Protein AF-A0A5U4EZZ7-F1 (afdb_monomer)

Mean predicted aligned error: 5.02 Å

Structure (mmCIF, N/CA/C/O backbone):
data_AF-A0A5U4EZZ7-F1
#
_entry.id   AF-A0A5U4EZZ7-F1
#
loop_
_atom_site.group_PDB
_atom_site.id
_atom_site.type_symbol
_atom_site.label_atom_id
_atom_site.label_alt_id
_atom_site.label_comp_id
_atom_site.label_asym_id
_atom_site.label_entity_id
_atom_site.label_seq_id
_atom_site.pdbx_PDB_ins_code
_atom_site.Cartn_x
_atom_site.Cartn_y
_atom_site.Cartn_z
_atom_site.occupancy
_atom_site.B_iso_or_equiv
_atom_site.auth_seq_id
_atom_site.auth_comp_id
_atom_site.auth_asym_id
_atom_site.auth_atom_id
_atom_site.pdbx_PDB_model_num
ATOM 1 N N . THR A 1 1 ? 25.268 -1.427 -30.449 1.00 75.12 1 THR A N 1
ATOM 2 C CA . THR A 1 1 ? 26.114 -0.413 -29.759 1.00 75.12 1 THR A CA 1
ATOM 3 C C . THR A 1 1 ? 25.582 -0.166 -28.350 1.00 75.12 1 THR A C 1
ATOM 5 O O . THR A 1 1 ? 24.481 -0.610 -28.050 1.00 75.12 1 THR A O 1
ATOM 8 N N . VAL A 1 2 ? 26.320 0.521 -27.464 1.00 88.06 2 VAL A N 1
ATOM 9 C CA . VAL 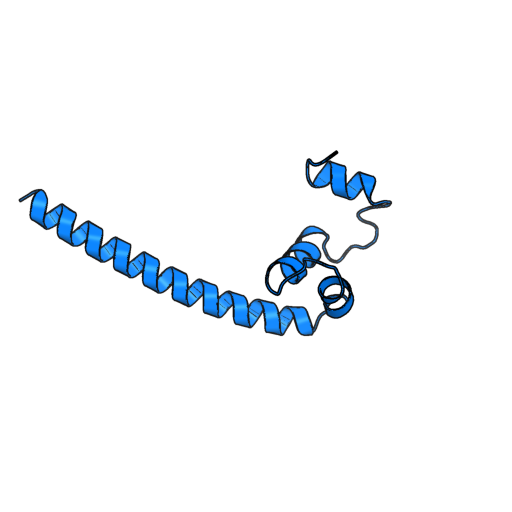A 1 2 ? 25.843 0.843 -26.092 1.00 88.06 2 VAL A CA 1
ATOM 10 C C . VAL A 1 2 ? 24.511 1.616 -26.111 1.00 88.06 2 VAL A C 1
ATOM 12 O O . VAL A 1 2 ? 23.670 1.431 -25.238 1.00 88.06 2 VAL A O 1
ATOM 15 N N . ILE A 1 3 ? 24.285 2.427 -27.149 1.00 91.06 3 ILE A N 1
ATOM 16 C CA . ILE A 1 3 ? 23.060 3.217 -27.332 1.00 91.06 3 ILE A CA 1
ATOM 17 C C . ILE A 1 3 ? 21.829 2.316 -27.513 1.00 91.06 3 ILE A C 1
ATOM 19 O O . ILE A 1 3 ? 20.819 2.522 -26.847 1.00 91.06 3 ILE A O 1
ATOM 23 N N . GLU A 1 4 ? 21.914 1.291 -28.362 1.00 93.31 4 GLU A N 1
ATOM 24 C CA . GLU A 1 4 ? 20.797 0.366 -28.617 1.00 93.31 4 GLU A CA 1
ATOM 25 C C . GLU A 1 4 ? 20.443 -0.462 -27.375 1.00 93.31 4 GLU A C 1
ATOM 27 O O . GLU A 1 4 ? 19.268 -0.635 -27.057 1.00 93.31 4 GLU A O 1
ATOM 32 N N . ALA A 1 5 ? 21.454 -0.924 -26.631 1.00 93.50 5 ALA A N 1
ATOM 33 C CA . ALA A 1 5 ? 21.246 -1.673 -25.394 1.00 93.50 5 ALA A CA 1
ATOM 34 C C . ALA A 1 5 ? 20.547 -0.822 -24.317 1.00 93.50 5 ALA A C 1
ATOM 36 O O . ALA A 1 5 ? 19.592 -1.279 -23.687 1.00 93.50 5 ALA A O 1
ATOM 37 N N . ASN A 1 6 ? 20.967 0.436 -24.150 1.00 96.19 6 ASN A N 1
ATOM 38 C CA . ASN A 1 6 ? 20.336 1.360 -23.206 1.00 96.19 6 ASN A CA 1
ATOM 39 C C . ASN A 1 6 ? 18.912 1.742 -23.633 1.00 96.19 6 ASN A C 1
ATOM 41 O O . ASN A 1 6 ? 18.034 1.858 -22.779 1.00 96.19 6 ASN A O 1
ATOM 45 N N . ALA A 1 7 ? 18.656 1.894 -24.936 1.00 96.50 7 ALA A N 1
ATOM 46 C CA . ALA A 1 7 ? 17.312 2.142 -25.452 1.00 96.50 7 ALA A CA 1
ATOM 47 C C . ALA A 1 7 ? 16.364 0.975 -25.128 1.00 96.50 7 ALA A C 1
ATOM 49 O O . ALA A 1 7 ? 15.275 1.197 -24.597 1.00 96.50 7 ALA A O 1
ATOM 50 N N . LEU A 1 8 ? 16.797 -0.270 -25.357 1.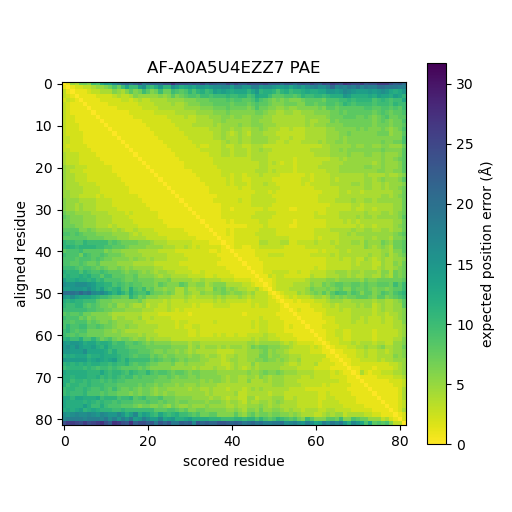00 97.56 8 LEU A N 1
ATOM 51 C CA . LEU A 1 8 ? 16.025 -1.460 -24.985 1.00 97.56 8 LEU A CA 1
ATOM 52 C C . LEU A 1 8 ? 15.752 -1.505 -23.476 1.00 97.56 8 LEU A C 1
ATOM 54 O O . LEU A 1 8 ? 14.606 -1.690 -23.065 1.00 97.56 8 LEU A O 1
ATOM 58 N N . MET A 1 9 ? 16.768 -1.254 -22.646 1.00 97.62 9 MET A N 1
ATOM 59 C CA . MET A 1 9 ? 16.611 -1.216 -21.189 1.00 97.62 9 MET A CA 1
ATOM 60 C C . MET A 1 9 ? 15.594 -0.156 -20.742 1.00 97.62 9 MET A C 1
ATOM 62 O O . MET A 1 9 ? 14.717 -0.455 -19.932 1.00 97.62 9 MET A O 1
ATOM 66 N N . ALA A 1 10 ? 15.654 1.054 -21.301 1.00 98.00 10 ALA A N 1
ATOM 67 C CA . ALA A 1 10 ? 14.705 2.117 -20.984 1.00 98.00 10 ALA A CA 1
ATOM 68 C C . ALA A 1 10 ? 13.260 1.711 -21.324 1.00 98.00 10 ALA A C 1
ATOM 70 O O . ALA A 1 10 ? 12.354 1.918 -20.516 1.00 98.00 10 ALA A O 1
ATOM 71 N N . THR A 1 11 ? 13.035 1.074 -22.480 1.00 98.19 11 THR A N 1
ATOM 72 C CA . THR A 1 11 ? 11.694 0.595 -22.863 1.00 98.19 11 THR A CA 1
ATOM 73 C C . THR A 1 11 ? 11.183 -0.539 -21.971 1.00 98.19 11 THR A C 1
ATOM 75 O O . THR A 1 11 ? 9.997 -0.565 -21.629 1.00 98.19 11 THR A O 1
ATOM 78 N N . ALA A 1 12 ? 12.067 -1.440 -21.532 1.00 98.31 12 ALA A N 1
ATOM 79 C CA . ALA A 1 12 ? 11.719 -2.509 -20.602 1.00 98.31 12 ALA A CA 1
ATOM 80 C C . ALA A 1 12 ? 11.298 -1.944 -19.236 1.00 98.31 12 ALA A C 1
ATOM 82 O O . ALA A 1 12 ? 10.238 -2.303 -18.723 1.00 98.31 12 ALA A O 1
ATOM 83 N N . LEU A 1 13 ? 12.067 -0.998 -18.688 1.00 98.56 13 LEU A N 1
ATOM 84 C CA . LEU A 1 13 ? 11.740 -0.326 -17.426 1.00 98.56 13 LEU A CA 1
ATOM 85 C C . LEU A 1 13 ? 10.436 0.471 -17.526 1.00 98.56 13 LEU A C 1
ATOM 87 O O . LEU A 1 13 ? 9.585 0.368 -16.646 1.00 98.56 13 LEU A O 1
ATOM 91 N N . ALA A 1 14 ? 10.226 1.209 -18.619 1.00 98.56 14 ALA A N 1
ATOM 92 C CA . ALA A 1 14 ? 8.976 1.931 -18.845 1.00 98.56 14 ALA A CA 1
ATOM 93 C C . ALA A 1 14 ? 7.761 0.987 -18.882 1.00 98.56 14 ALA A C 1
ATOM 95 O O . ALA A 1 14 ? 6.695 1.327 -18.371 1.00 98.56 14 ALA A O 1
ATOM 96 N N . SER A 1 15 ? 7.924 -0.210 -19.450 1.00 98.56 15 SER A N 1
ATOM 97 C CA . SER A 1 15 ? 6.873 -1.233 -19.475 1.00 98.56 15 SER A CA 1
ATOM 98 C C . SER A 1 15 ? 6.577 -1.780 -18.075 1.00 98.56 15 SER A C 1
ATOM 100 O O . SER A 1 15 ? 5.413 -1.926 -17.711 1.00 98.56 15 SER A O 1
ATOM 102 N N . GLN A 1 16 ? 7.611 -2.010 -17.261 1.00 98.62 16 GLN A N 1
ATOM 103 C CA . GLN A 1 16 ? 7.451 -2.436 -15.867 1.00 98.62 16 GLN A CA 1
ATOM 104 C C . GLN A 1 16 ? 6.762 -1.365 -15.015 1.00 98.62 16 GLN A C 1
ATOM 106 O O . GLN A 1 16 ? 5.864 -1.694 -14.251 1.00 98.62 16 GLN A O 1
ATOM 111 N N . ILE A 1 17 ? 7.121 -0.087 -15.175 1.00 98.69 17 ILE A N 1
ATOM 112 C CA . ILE A 1 17 ? 6.481 1.023 -14.449 1.00 98.69 17 ILE A CA 1
ATOM 113 C C . ILE A 1 17 ? 4.977 1.068 -14.741 1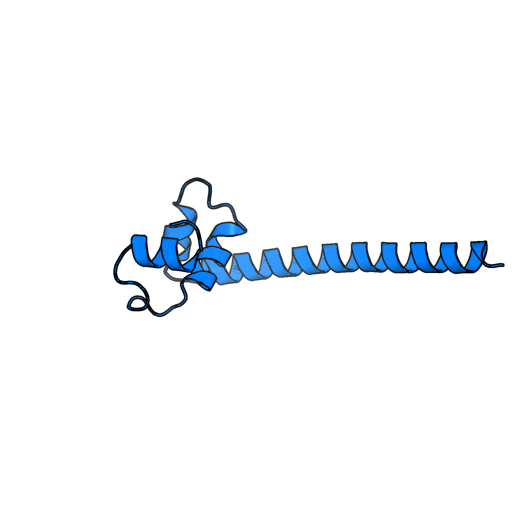.00 98.69 17 ILE A C 1
ATOM 115 O O . ILE A 1 17 ? 4.182 1.214 -13.815 1.00 98.69 17 ILE A O 1
ATOM 119 N N . LYS A 1 18 ? 4.582 0.902 -16.011 1.00 98.50 18 LYS A N 1
ATOM 120 C CA . LYS A 1 18 ? 3.164 0.861 -16.401 1.00 98.50 18 LYS A CA 1
ATOM 121 C C . LYS A 1 18 ? 2.429 -0.294 -15.729 1.00 98.50 18 LYS A C 1
ATOM 123 O O . LYS A 1 18 ? 1.426 -0.058 -15.066 1.00 98.50 18 LYS A O 1
ATOM 128 N N . LEU A 1 19 ? 2.974 -1.508 -15.834 1.00 98.56 19 LEU A N 1
ATOM 129 C CA . LEU A 1 19 ? 2.379 -2.692 -15.215 1.00 98.56 19 LEU A CA 1
ATOM 130 C C . LEU A 1 19 ? 2.241 -2.532 -13.697 1.00 98.56 19 LEU A C 1
ATOM 132 O O . LEU A 1 19 ? 1.189 -2.826 -13.139 1.00 98.56 19 LEU A O 1
ATOM 136 N N . THR A 1 20 ? 3.279 -2.035 -13.025 1.00 98.69 20 THR A N 1
ATOM 137 C CA . THR A 1 20 ? 3.234 -1.774 -11.582 1.00 98.69 20 THR A CA 1
ATOM 138 C C . THR A 1 20 ? 2.138 -0.769 -11.230 1.00 98.69 20 THR A C 1
ATOM 140 O O . THR A 1 20 ? 1.434 -0.973 -10.247 1.00 98.69 20 THR A O 1
ATOM 143 N N . GLY A 1 21 ? 1.940 0.277 -12.038 1.00 98.38 21 GLY A N 1
ATOM 144 C CA . GLY A 1 21 ? 0.842 1.230 -11.854 1.00 98.38 21 GLY A CA 1
ATOM 145 C C . GLY A 1 21 ? -0.545 0.584 -11.956 1.00 98.38 21 GLY A C 1
ATOM 146 O O . GLY A 1 21 ? -1.421 0.874 -11.141 1.00 98.38 21 G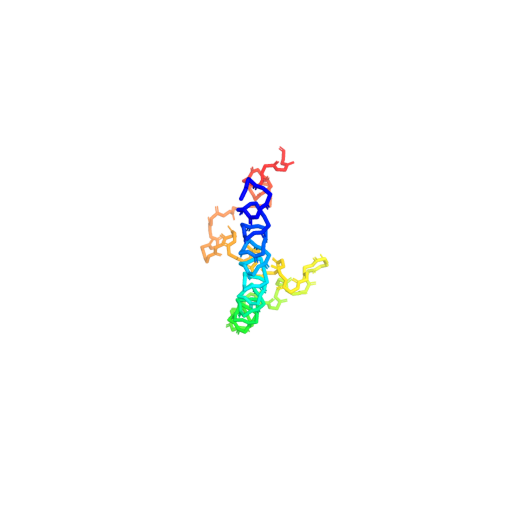LY A O 1
ATOM 147 N N . ASP A 1 22 ? -0.739 -0.327 -12.908 1.00 98.44 22 ASP A N 1
ATOM 148 C CA . ASP A 1 22 ? -2.002 -1.061 -13.061 1.00 98.44 22 ASP A CA 1
ATOM 149 C C . ASP A 1 22 ? -2.247 -2.031 -11.894 1.00 98.44 22 ASP A C 1
ATOM 151 O O . ASP A 1 22 ? -3.367 -2.140 -11.384 1.00 98.44 22 ASP A O 1
ATOM 155 N N . LEU A 1 23 ? -1.187 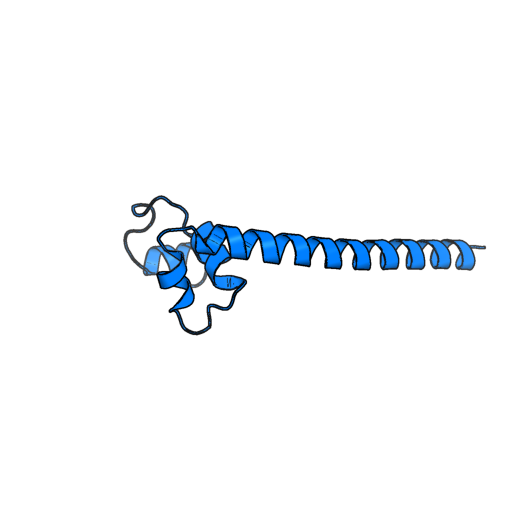-2.683 -11.409 1.00 98.44 23 LEU A N 1
ATOM 156 C CA . LEU A 1 23 ? -1.256 -3.536 -10.225 1.00 98.44 23 LEU A CA 1
ATOM 157 C C . LEU A 1 23 ? -1.595 -2.731 -8.967 1.00 98.44 23 LEU A C 1
ATOM 159 O O . LEU A 1 23 ? -2.459 -3.165 -8.211 1.00 98.44 23 LEU A O 1
ATOM 163 N N . ILE A 1 24 ? -0.983 -1.558 -8.756 1.00 97.44 24 ILE A N 1
ATOM 164 C CA . ILE A 1 24 ? -1.304 -0.674 -7.620 1.00 97.44 24 ILE A CA 1
ATOM 165 C C . ILE A 1 24 ? -2.797 -0.351 -7.605 1.00 97.44 24 ILE A C 1
ATOM 167 O O . ILE A 1 24 ? -3.440 -0.540 -6.580 1.00 97.44 24 ILE A O 1
ATOM 171 N N . ARG A 1 25 ? -3.371 0.030 -8.751 1.00 96.81 25 ARG A N 1
ATOM 172 C CA . ARG A 1 25 ? -4.806 0.328 -8.858 1.00 96.81 25 ARG A CA 1
ATOM 173 C C . ARG A 1 25 ? -5.683 -0.875 -8.510 1.00 96.81 25 ARG A C 1
ATOM 175 O O . ARG A 1 25 ? -6.657 -0.735 -7.782 1.00 96.81 25 ARG A O 1
ATOM 182 N N . THR A 1 26 ? -5.299 -2.059 -8.985 1.00 97.50 26 THR A N 1
ATOM 183 C CA . THR A 1 26 ? -5.995 -3.314 -8.658 1.00 97.50 26 THR A CA 1
ATOM 184 C C . THR A 1 26 ? -5.975 -3.581 -7.147 1.00 97.50 26 THR A C 1
ATOM 186 O O . THR A 1 26 ? -6.972 -4.017 -6.570 1.00 97.50 26 THR A O 1
ATOM 189 N N . TYR A 1 27 ? -4.846 -3.313 -6.485 1.00 96.69 27 TYR A N 1
ATOM 190 C CA . TYR A 1 27 ? -4.745 -3.429 -5.032 1.00 96.69 27 TYR A CA 1
ATOM 191 C C . TYR A 1 27 ? -5.554 -2.358 -4.305 1.00 96.69 27 TYR A C 1
ATOM 193 O O . TYR A 1 27 ? -6.212 -2.703 -3.330 1.00 96.69 27 TYR A O 1
ATOM 201 N N . ASP A 1 28 ? -5.548 -1.109 -4.771 1.00 95.31 28 ASP A N 1
ATOM 202 C CA . ASP A 1 28 ? -6.328 -0.022 -4.170 1.00 95.31 28 ASP A CA 1
ATOM 203 C C . ASP A 1 28 ? -7.826 -0.369 -4.148 1.00 95.31 28 ASP A C 1
ATOM 205 O O . ASP A 1 28 ? -8.449 -0.313 -3.089 1.00 95.31 28 ASP A O 1
ATOM 209 N N . GLU A 1 29 ? -8.381 -0.848 -5.268 1.00 94.88 29 GLU A N 1
ATOM 210 C CA . GLU A 1 29 ? -9.780 -1.301 -5.359 1.00 94.88 29 GLU A CA 1
ATOM 211 C C . GLU A 1 29 ? -10.073 -2.461 -4.394 1.00 94.88 29 GLU A C 1
ATOM 213 O O . GLU A 1 29 ? -11.107 -2.502 -3.718 1.00 94.88 29 GLU A O 1
ATOM 218 N N . ARG A 1 30 ? -9.148 -3.425 -4.295 1.00 96.69 30 ARG A N 1
ATOM 219 C CA . ARG A 1 30 ? -9.321 -4.572 -3.399 1.00 96.69 30 ARG A CA 1
ATOM 220 C C . ARG A 1 30 ? -9.238 -4.171 -1.928 1.00 96.69 30 ARG A C 1
ATOM 222 O O . ARG A 1 30 ? -9.986 -4.721 -1.119 1.00 96.69 30 ARG A O 1
ATOM 229 N N . ILE A 1 31 ? -8.334 -3.255 -1.589 1.00 95.56 31 ILE A N 1
ATOM 230 C CA . ILE A 1 31 ? -8.165 -2.717 -0.239 1.00 95.56 31 ILE A CA 1
ATOM 231 C C . ILE A 1 31 ? -9.415 -1.946 0.163 1.00 95.56 31 ILE A C 1
ATOM 233 O O . ILE A 1 31 ? -9.923 -2.203 1.246 1.00 95.56 31 ILE A O 1
ATOM 237 N N . GLU A 1 32 ? -9.938 -1.070 -0.696 1.00 93.38 32 GLU A N 1
ATOM 238 C CA . GLU A 1 32 ? -11.163 -0.309 -0.427 1.00 93.38 32 GLU A CA 1
ATOM 239 C C . GLU A 1 32 ? -12.349 -1.250 -0.175 1.00 93.38 32 GLU A C 1
ATOM 241 O O . GLU A 1 32 ? -12.985 -1.183 0.876 1.00 93.38 32 GLU A O 1
ATOM 246 N N . SER A 1 33 ? -12.560 -2.228 -1.063 1.00 94.38 33 SER A N 1
ATOM 247 C CA . SER A 1 33 ? -13.625 -3.224 -0.905 1.00 94.38 33 SER A CA 1
ATOM 248 C C . SER A 1 33 ? -13.516 -4.027 0.395 1.00 94.38 33 SER A C 1
ATOM 250 O O . SER A 1 33 ? -14.541 -4.359 0.982 1.00 94.38 33 SER A O 1
ATOM 252 N N . LEU A 1 34 ? -12.304 -4.385 0.830 1.00 94.75 34 LEU A N 1
ATOM 253 C CA . LEU A 1 34 ? -12.098 -5.107 2.088 1.00 94.75 34 LEU A CA 1
ATOM 254 C C . LEU A 1 34 ? -12.258 -4.193 3.298 1.00 94.75 34 LEU A C 1
ATOM 256 O O . LEU A 1 34 ? -12.880 -4.588 4.281 1.00 94.75 34 LEU A O 1
ATOM 260 N N . PHE A 1 35 ? -11.706 -2.987 3.226 1.00 94.12 35 PHE A N 1
ATOM 261 C CA . PHE A 1 35 ? -11.770 -2.001 4.289 1.00 94.12 35 PHE A CA 1
ATOM 262 C C . PHE A 1 35 ? -13.216 -1.677 4.643 1.00 94.12 35 PHE A C 1
ATOM 264 O O . PHE A 1 35 ? -13.549 -1.706 5.818 1.00 94.12 35 PHE A O 1
ATOM 271 N N . ASP A 1 36 ? -14.087 -1.516 3.649 1.00 92.94 36 ASP A N 1
ATOM 272 C CA . ASP A 1 36 ? -15.519 -1.258 3.833 1.00 92.94 36 ASP A CA 1
ATOM 273 C C . ASP A 1 36 ? -16.268 -2.355 4.604 1.00 92.94 36 ASP A C 1
ATOM 275 O O . ASP A 1 36 ? -17.347 -2.110 5.139 1.00 92.94 36 ASP A O 1
ATOM 279 N N . THR A 1 37 ? -15.703 -3.563 4.695 1.00 94.38 37 THR A N 1
ATOM 280 C CA . THR A 1 37 ? -16.281 -4.659 5.489 1.00 94.38 37 THR A CA 1
ATOM 281 C C . THR A 1 37 ? -15.880 -4.624 6.964 1.00 94.38 37 THR A C 1
ATOM 283 O O . THR A 1 37 ? -16.435 -5.379 7.764 1.00 94.38 37 THR A O 1
ATOM 286 N N . LEU A 1 38 ? -14.911 -3.784 7.342 1.00 92.06 38 LEU A N 1
ATOM 287 C CA . LEU A 1 38 ? -14.364 -3.751 8.695 1.00 92.06 38 LEU A CA 1
ATOM 288 C C . LEU A 1 38 ? -15.218 -2.878 9.629 1.00 92.06 38 LEU A C 1
ATOM 290 O O . LEU A 1 38 ? -15.696 -1.822 9.212 1.00 92.06 38 LEU A O 1
ATOM 294 N N . PRO A 1 39 ? -15.349 -3.247 10.919 1.00 91.50 39 PRO A N 1
ATOM 295 C CA . PRO A 1 39 ? -16.181 -2.506 11.874 1.00 91.50 39 PRO A CA 1
ATOM 296 C C . PRO A 1 39 ? -15.820 -1.021 12.019 1.00 91.50 39 PRO A C 1
ATOM 298 O O . PRO A 1 39 ? -16.693 -0.194 12.266 1.00 91.50 39 PRO A O 1
ATOM 301 N N . ASP A 1 40 ? -14.543 -0.678 11.842 1.00 90.31 40 ASP A N 1
ATOM 302 C CA . ASP A 1 40 ? -14.044 0.689 12.029 1.00 90.31 40 ASP A CA 1
ATOM 303 C C . ASP A 1 40 ? -13.976 1.512 10.751 1.00 90.31 40 ASP A C 1
ATOM 305 O O . ASP A 1 40 ? -13.521 2.657 10.791 1.00 90.31 40 ASP A O 1
ATOM 309 N N . ALA A 1 41 ? -14.375 0.951 9.611 1.00 91.81 41 ALA A N 1
ATOM 310 C CA . ALA A 1 41 ? -14.226 1.623 8.327 1.00 91.81 41 ALA A CA 1
ATOM 311 C C . ALA A 1 41 ? -14.862 3.017 8.356 1.00 91.8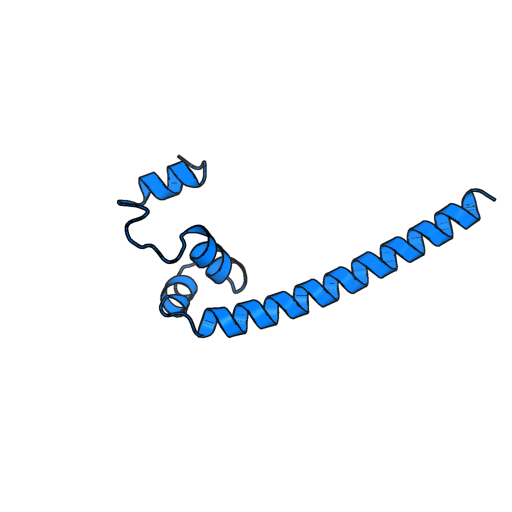1 41 ALA A C 1
ATOM 313 O O . ALA A 1 41 ? -14.215 4.012 8.033 1.00 91.81 41 ALA A O 1
ATOM 314 N N . GLU A 1 42 ? -16.098 3.097 8.852 1.00 91.31 42 GLU A N 1
ATOM 315 C CA . GLU A 1 42 ? -16.852 4.347 8.962 1.00 91.31 42 GLU A CA 1
ATOM 316 C C . GLU A 1 42 ? -16.238 5.328 9.969 1.00 91.31 42 GLU A C 1
ATOM 318 O O . GLU A 1 42 ? -16.233 6.535 9.721 1.00 91.31 42 GLU A O 1
ATOM 323 N N . LEU A 1 43 ? -15.641 4.832 11.060 1.00 90.81 43 LEU A N 1
ATOM 324 C CA . LEU A 1 43 ? -14.911 5.681 12.003 1.00 90.81 43 LEU A CA 1
ATOM 325 C C . LEU A 1 43 ? -13.753 6.384 11.290 1.00 90.81 43 LEU A C 1
ATOM 327 O O . LEU A 1 43 ? -13.658 7.608 11.339 1.00 90.81 43 LEU A O 1
ATOM 331 N N . PHE A 1 44 ? -12.903 5.634 10.588 1.00 90.19 44 PHE A N 1
ATOM 332 C CA . PHE A 1 44 ? -11.751 6.207 9.892 1.00 90.19 44 PHE A CA 1
ATOM 333 C C . PHE A 1 44 ? -12.158 7.076 8.696 1.00 90.19 44 PHE A C 1
ATOM 335 O O . PHE A 1 44 ? -11.545 8.121 8.500 1.00 90.19 44 PHE A O 1
ATOM 342 N N . LYS A 1 45 ? -13.202 6.715 7.937 1.00 90.56 45 LYS A N 1
ATOM 343 C CA . LYS A 1 45 ? -13.743 7.550 6.844 1.00 90.56 45 LYS A CA 1
ATOM 344 C C . LYS A 1 45 ? -14.314 8.881 7.329 1.00 90.56 45 LYS A C 1
ATOM 346 O O . LYS A 1 45 ? -14.287 9.859 6.588 1.00 90.56 45 LYS A O 1
ATOM 351 N N . SER A 1 46 ? -14.832 8.929 8.557 1.00 91.31 46 SER A N 1
ATOM 352 C CA . SER A 1 46 ? -15.375 10.162 9.138 1.00 91.31 46 SER A CA 1
ATOM 353 C C . SER A 1 46 ? -14.297 11.195 9.495 1.00 91.31 46 SER A C 1
ATOM 355 O O . SER A 1 46 ? -14.612 12.369 9.702 1.00 91.31 46 SER A O 1
ATOM 357 N N . LEU A 1 47 ? -13.024 10.782 9.566 1.00 89.94 47 LEU A N 1
ATOM 358 C CA . LEU A 1 47 ? -11.929 11.656 9.969 1.00 89.94 47 LEU A CA 1
ATOM 359 C C . LEU A 1 47 ? -11.543 12.632 8.841 1.00 89.94 47 LEU A C 1
ATOM 361 O O . LEU A 1 47 ? -11.363 12.228 7.688 1.00 89.94 47 LEU A O 1
ATOM 365 N N . PRO A 1 48 ? -11.337 13.924 9.153 1.00 89.50 48 PRO A N 1
ATOM 366 C CA . PRO A 1 48 ? -10.918 14.901 8.158 1.00 89.50 48 PRO A CA 1
ATOM 367 C C . PRO A 1 48 ? -9.528 14.559 7.605 1.00 89.50 48 PRO A C 1
ATOM 369 O O . PRO A 1 48 ? -8.607 14.229 8.348 1.00 89.50 48 PRO A O 1
ATOM 372 N N . GLY A 1 49 ? -9.371 14.648 6.283 1.00 84.56 49 GLY A N 1
ATOM 373 C CA . GLY A 1 49 ? -8.115 14.317 5.596 1.00 84.56 49 GLY A CA 1
ATOM 374 C C . GLY A 1 49 ? -7.871 12.816 5.400 1.00 84.56 49 GLY A C 1
ATOM 375 O O . GLY A 1 49 ? -6.877 12.434 4.781 1.00 84.56 49 GLY A O 1
ATOM 376 N N . MET A 1 50 ? -8.784 11.961 5.866 1.00 83.25 50 MET A N 1
ATOM 377 C CA . MET A 1 50 ? -8.675 10.510 5.771 1.00 83.25 50 MET A CA 1
ATOM 378 C C . MET A 1 50 ? -9.310 10.011 4.469 1.00 83.25 50 MET A C 1
ATOM 380 O O . MET A 1 50 ? -10.400 9.453 4.433 1.00 83.25 50 MET A O 1
ATOM 384 N N . GLY A 1 51 ? -8.617 10.290 3.361 1.00 81.19 51 GLY A N 1
ATOM 385 C CA . GLY A 1 51 ? -9.019 9.835 2.030 1.00 81.19 51 GLY A CA 1
ATOM 386 C C . GLY A 1 51 ? -8.993 8.303 1.881 1.00 81.19 51 GLY A C 1
ATOM 387 O O . GLY A 1 51 ? -8.537 7.599 2.790 1.00 81.19 51 GLY A O 1
ATOM 388 N N . PRO A 1 52 ? -9.382 7.776 0.705 1.00 82.31 52 PRO A N 1
ATO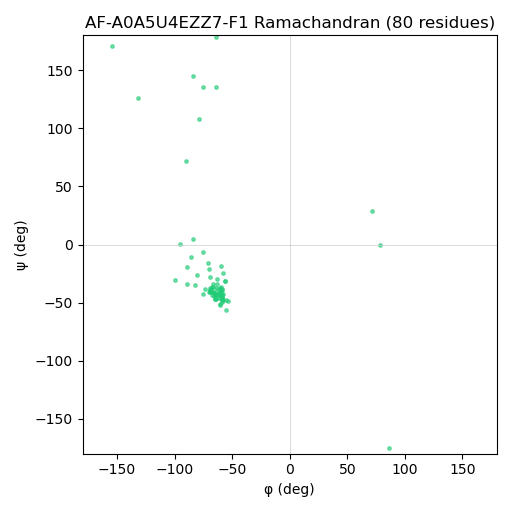M 389 C CA . PRO A 1 52 ? -9.576 6.336 0.465 1.00 82.31 52 PRO A CA 1
ATOM 390 C C . PRO A 1 52 ? -8.326 5.490 0.740 1.00 82.31 52 PRO A C 1
ATOM 392 O O . PRO A 1 52 ? -8.415 4.317 1.075 1.00 82.31 52 PRO A O 1
ATOM 395 N N . CYS A 1 53 ? -7.143 6.098 0.662 1.00 87.56 53 CYS A N 1
ATOM 396 C CA . CYS A 1 53 ? -5.879 5.424 0.921 1.00 87.56 53 CYS A CA 1
ATOM 397 C C . CYS A 1 53 ? -5.446 5.475 2.400 1.00 87.56 53 CYS A C 1
ATOM 399 O O . CYS A 1 53 ? -4.813 4.548 2.903 1.00 87.56 53 CYS A O 1
ATOM 401 N N . MET A 1 54 ? -5.757 6.564 3.111 1.00 89.94 54 MET A N 1
ATOM 402 C CA . MET A 1 54 ? -5.246 6.778 4.470 1.00 89.94 54 MET A CA 1
ATOM 403 C C . MET A 1 54 ? -6.074 6.045 5.528 1.00 89.94 54 MET A C 1
ATOM 405 O O . MET A 1 54 ? -5.487 5.516 6.468 1.00 89.94 54 MET A O 1
ATOM 409 N N . GLY A 1 55 ? -7.395 5.923 5.354 1.00 91.94 55 GLY A N 1
ATOM 410 C CA . GLY A 1 55 ? -8.256 5.168 6.277 1.00 91.94 55 GLY A CA 1
ATOM 411 C C . GLY A 1 55 ? -7.803 3.714 6.483 1.00 91.94 55 GLY A C 1
ATOM 412 O O . GLY A 1 55 ? -7.474 3.344 7.615 1.00 91.94 55 GLY A O 1
ATOM 413 N N . PRO A 1 56 ? -7.676 2.909 5.408 1.00 92.88 56 PRO A N 1
ATOM 414 C CA . PRO A 1 56 ? -7.179 1.537 5.503 1.00 92.88 56 PRO A CA 1
ATOM 415 C C . PRO A 1 56 ? -5.772 1.444 6.103 1.00 92.88 56 PRO A C 1
ATOM 417 O O . PRO A 1 56 ? -5.495 0.552 6.903 1.00 92.88 56 PRO A O 1
ATOM 420 N N . ARG A 1 57 ? -4.876 2.380 5.751 1.00 91.88 57 ARG A N 1
ATOM 421 C CA . ARG A 1 57 ? -3.503 2.414 6.279 1.00 91.88 57 ARG A CA 1
ATOM 422 C C . ARG A 1 57 ? -3.463 2.668 7.780 1.00 91.88 57 ARG A C 1
ATOM 424 O O . ARG A 1 57 ? -2.686 2.016 8.468 1.00 91.88 57 ARG A O 1
ATOM 431 N N . MET A 1 58 ? -4.286 3.583 8.285 1.00 89.00 58 MET A N 1
ATOM 432 C CA . MET A 1 58 ? -4.347 3.884 9.717 1.00 89.00 58 MET A CA 1
ATOM 433 C C . MET A 1 58 ? -4.908 2.705 10.508 1.00 89.00 58 MET A C 1
ATOM 435 O O . MET A 1 58 ? -4.330 2.331 11.527 1.00 89.00 58 MET A O 1
ATOM 439 N N . LEU A 1 59 ? -5.968 2.067 10.006 1.00 89.38 59 LEU A N 1
ATOM 440 C CA . LEU A 1 59 ? -6.515 0.856 10.614 1.00 89.38 59 LEU A CA 1
ATOM 441 C C . LEU A 1 59 ? -5.456 -0.255 10.671 1.00 89.38 59 LEU A C 1
ATOM 443 O O . LEU A 1 59 ? -5.239 -0.842 11.727 1.00 89.38 59 LEU A O 1
ATOM 447 N N . ALA A 1 60 ? -4.734 -0.490 9.572 1.00 90.75 60 ALA A N 1
ATOM 448 C CA . ALA A 1 60 ? -3.658 -1.478 9.530 1.00 90.75 60 ALA A CA 1
ATOM 449 C C . ALA A 1 60 ? -2.479 -1.129 10.461 1.00 90.75 60 ALA A C 1
ATOM 451 O O . ALA A 1 60 ? -1.897 -2.022 11.074 1.00 90.75 60 ALA A O 1
ATOM 452 N N . ALA A 1 61 ? -2.125 0.154 10.584 1.00 89.56 61 ALA A N 1
ATOM 453 C CA . ALA A 1 61 ? -1.027 0.610 11.436 1.00 89.56 61 ALA A CA 1
ATOM 454 C C . ALA A 1 61 ? -1.336 0.447 12.931 1.00 89.56 61 ALA A C 1
ATOM 456 O O . ALA A 1 61 ? -0.458 0.055 13.707 1.00 89.56 61 ALA A O 1
ATOM 457 N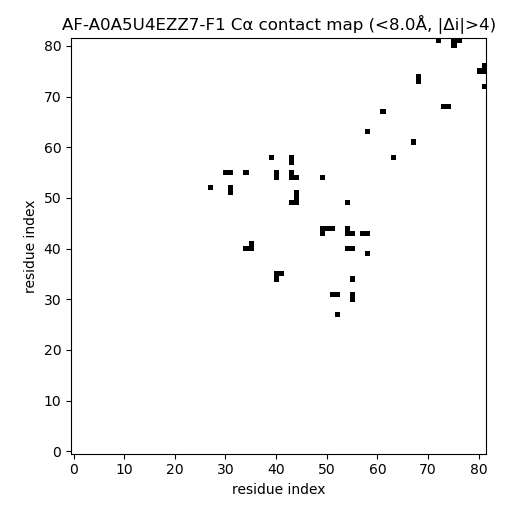 N . LEU A 1 62 ? -2.575 0.737 13.335 1.00 88.81 62 LEU A N 1
ATOM 458 C CA . LEU A 1 62 ? -3.039 0.573 14.712 1.00 88.81 62 LEU A CA 1
ATOM 459 C C . LEU A 1 62 ? -3.247 -0.910 15.048 1.00 88.81 62 LEU A C 1
ATOM 461 O O . LEU A 1 62 ? -2.823 -1.357 16.116 1.00 88.81 62 LEU A O 1
ATOM 465 N N . GLY A 1 63 ? -3.763 -1.679 14.089 1.00 87.38 63 GLY A N 1
ATOM 466 C CA . GLY A 1 63 ? -4.057 -3.100 14.232 1.00 87.38 63 GLY A CA 1
ATOM 467 C C . GLY A 1 63 ? -5.442 -3.355 14.828 1.00 87.38 63 GLY A C 1
ATOM 468 O O . GLY A 1 63 ? -6.237 -2.443 15.044 1.00 87.38 63 GLY A O 1
ATOM 469 N N . ASP A 1 64 ? -5.730 -4.625 15.087 1.00 84.50 64 ASP A N 1
ATOM 470 C CA . ASP A 1 64 ? -6.995 -5.120 15.639 1.00 84.50 64 ASP A CA 1
ATOM 471 C C . ASP A 1 64 ? -7.023 -5.151 17.180 1.00 84.50 64 ASP A C 1
ATOM 473 O O . ASP A 1 64 ? -8.098 -5.149 17.783 1.00 84.50 64 ASP A O 1
ATOM 477 N N . ASN A 1 65 ? -5.855 -5.130 17.832 1.00 89.62 65 ASN A N 1
ATOM 478 C CA . ASN A 1 65 ? -5.744 -5.055 19.288 1.00 89.62 65 ASN A CA 1
ATOM 479 C C . ASN A 1 65 ? -5.970 -3.622 19.807 1.00 89.62 65 ASN A C 1
ATOM 481 O O . ASN A 1 65 ? -5.094 -2.762 19.698 1.00 89.62 65 ASN A O 1
ATOM 485 N N . ARG A 1 66 ? -7.121 -3.389 20.446 1.00 84.81 66 ARG A N 1
ATOM 486 C CA . ARG A 1 66 ? -7.490 -2.085 21.028 1.00 84.81 66 ARG A CA 1
ATOM 487 C C . ARG A 1 66 ? -6.678 -1.690 22.246 1.00 84.81 66 ARG A C 1
ATOM 489 O O . ARG A 1 66 ? -6.479 -0.502 22.461 1.00 84.81 66 ARG A O 1
ATOM 496 N N . ASP A 1 67 ? -6.174 -2.668 22.986 1.00 90.50 67 ASP A N 1
ATOM 497 C CA . ASP A 1 67 ? -5.405 -2.436 24.207 1.00 90.50 67 ASP A CA 1
ATOM 498 C C . ASP A 1 67 ? -3.921 -2.166 23.906 1.00 90.50 67 ASP A C 1
ATOM 500 O O . ASP A 1 67 ? -3.103 -2.045 24.814 1.00 90.50 67 ASP A O 1
ATOM 504 N N . ARG A 1 68 ? -3.543 -2.081 22.620 1.00 90.81 68 ARG A N 1
ATOM 505 C CA . ARG A 1 68 ? -2.167 -1.790 22.200 1.00 90.81 68 ARG A CA 1
ATOM 506 C C . ARG A 1 68 ? -1.696 -0.403 22.643 1.00 90.81 68 ARG A C 1
ATOM 508 O O . ARG A 1 68 ? -0.507 -0.241 22.902 1.00 90.81 68 ARG A O 1
ATOM 515 N N . PHE A 1 69 ? -2.601 0.572 22.677 1.00 91.69 69 PHE A N 1
ATOM 516 C CA . PHE A 1 69 ? -2.298 1.953 23.040 1.00 91.69 69 PHE A CA 1
ATOM 517 C C . PHE A 1 69 ? -3.320 2.455 24.058 1.00 91.69 69 PHE A C 1
ATOM 519 O O . PHE A 1 69 ? -4.522 2.419 23.803 1.00 91.69 69 PHE A O 1
ATOM 526 N N . ASN A 1 70 ? -2.846 2.967 25.191 1.00 92.94 70 ASN A N 1
ATOM 527 C CA . ASN A 1 70 ? -3.703 3.476 26.263 1.00 92.94 70 ASN A CA 1
ATOM 528 C C . ASN A 1 70 ? -4.202 4.897 25.985 1.00 92.94 70 ASN A C 1
ATOM 530 O O . ASN A 1 70 ? -5.226 5.322 26.520 1.00 92.94 70 ASN A O 1
ATOM 534 N N . ASN A 1 71 ? -3.451 5.669 25.196 1.00 92.12 71 ASN A N 1
ATOM 535 C CA . ASN A 1 71 ? -3.762 7.057 24.885 1.00 92.12 71 ASN A CA 1
ATOM 536 C C . ASN A 1 71 ? -3.144 7.493 23.543 1.00 92.12 71 ASN A C 1
ATOM 538 O O . ASN A 1 71 ? -2.336 6.793 22.933 1.00 92.12 71 ASN A O 1
ATOM 542 N N . ALA A 1 72 ? -3.524 8.686 23.083 1.00 90.69 7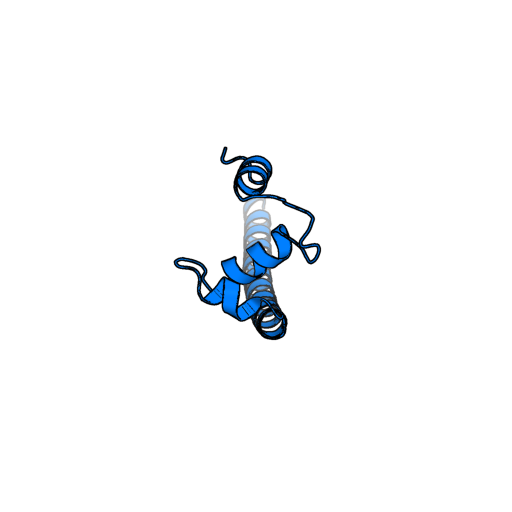2 ALA A N 1
ATOM 543 C CA . ALA A 1 72 ? -3.045 9.241 21.819 1.00 90.69 72 ALA A CA 1
ATOM 544 C C . ALA A 1 72 ? -1.559 9.654 21.837 1.00 90.69 72 ALA A C 1
ATOM 546 O O . ALA A 1 72 ? -0.953 9.786 20.775 1.00 90.69 72 ALA A O 1
ATOM 547 N N . GLU A 1 73 ? -0.961 9.884 23.007 1.00 93.88 73 GLU A N 1
ATOM 548 C CA . GLU A 1 73 ? 0.463 10.221 23.136 1.00 93.88 73 GLU A CA 1
ATOM 549 C C . GLU A 1 73 ? 1.339 9.007 22.801 1.00 93.88 73 GLU A C 1
ATOM 551 O O . GLU A 1 73 ? 2.311 9.131 22.060 1.00 93.88 73 GLU A O 1
ATOM 556 N N . GLU A 1 74 ? 0.950 7.808 23.240 1.00 93.62 74 GLU A N 1
ATOM 557 C CA . GLU A 1 74 ? 1.628 6.560 22.867 1.00 93.62 74 GLU A CA 1
ATOM 558 C C . GLU A 1 74 ? 1.600 6.321 21.347 1.00 93.62 74 GLU A C 1
ATOM 560 O O . GLU A 1 74 ? 2.602 5.895 20.770 1.00 93.62 74 GLU A O 1
ATOM 565 N N . ILE A 1 75 ? 0.492 6.665 20.679 1.00 91.00 75 ILE A N 1
ATOM 566 C CA . ILE A 1 75 ? 0.378 6.584 19.214 1.00 91.00 75 ILE A CA 1
ATOM 567 C C . ILE A 1 75 ? 1.334 7.579 18.537 1.00 91.00 75 ILE A C 1
ATOM 569 O O . ILE A 1 75 ? 2.020 7.215 17.583 1.00 91.00 75 ILE A O 1
ATOM 573 N N . GLN A 1 76 ? 1.409 8.822 19.024 1.00 89.75 76 GLN A N 1
ATOM 574 C CA . GLN A 1 76 ? 2.303 9.851 18.473 1.00 89.75 76 GLN A CA 1
ATOM 575 C C . GLN A 1 76 ? 3.783 9.499 18.669 1.00 89.75 76 GLN A C 1
ATOM 577 O O . GLN A 1 76 ? 4.568 9.641 17.731 1.00 89.75 76 GLN A O 1
ATOM 582 N N . ASN A 1 77 ? 4.147 8.975 19.844 1.00 92.19 77 ASN A N 1
ATOM 583 C CA . ASN A 1 77 ? 5.480 8.441 20.130 1.00 92.19 77 ASN A CA 1
ATOM 584 C C . ASN A 1 77 ? 5.834 7.292 19.175 1.00 92.19 77 ASN A C 1
ATOM 586 O O . ASN A 1 77 ? 6.905 7.290 18.572 1.00 92.19 77 ASN A O 1
ATOM 590 N N . TYR A 1 78 ? 4.918 6.337 18.985 1.00 89.31 78 TYR A N 1
ATOM 591 C CA . TYR A 1 78 ? 5.116 5.217 18.063 1.00 89.31 78 TYR A CA 1
ATOM 592 C C . TYR A 1 78 ? 5.282 5.674 16.606 1.00 89.31 78 TYR A C 1
ATOM 594 O O . TYR A 1 78 ? 6.108 5.130 15.875 1.00 89.31 78 TYR A O 1
ATOM 602 N N . ALA A 1 79 ? 4.528 6.693 16.189 1.00 87.38 79 ALA A N 1
ATOM 603 C CA . ALA A 1 79 ? 4.624 7.284 14.858 1.00 87.38 79 ALA A CA 1
ATOM 604 C C . ALA A 1 79 ? 5.862 8.187 14.666 1.00 87.38 79 ALA A C 1
ATOM 606 O O . ALA A 1 79 ? 6.100 8.642 13.547 1.00 87.38 79 ALA A O 1
ATOM 607 N N . GLY A 1 80 ? 6.644 8.452 15.722 1.00 88.19 80 GLY A N 1
ATOM 608 C CA . GLY A 1 80 ? 7.821 9.325 15.677 1.00 88.19 80 GLY A CA 1
ATOM 609 C C . GLY A 1 80 ? 7.489 10.813 15.523 1.00 88.19 80 GLY A C 1
ATOM 610 O O . GLY A 1 80 ? 8.260 11.545 14.907 1.00 88.19 80 GLY A O 1
ATOM 611 N N . ILE A 1 81 ? 6.323 11.240 16.018 1.00 84.25 81 ILE A N 1
ATOM 612 C CA . ILE A 1 81 ? 5.816 12.621 15.917 1.00 84.25 81 ILE A CA 1
ATOM 613 C C . ILE A 1 81 ? 6.061 13.422 17.208 1.00 84.25 81 ILE A C 1
ATOM 615 O O . ILE A 1 81 ? 6.200 14.642 17.135 1.00 84.25 81 ILE A O 1
ATOM 619 N N . ALA A 1 82 ? 6.063 12.744 18.360 1.00 58.56 82 ALA A N 1
ATOM 620 C CA . ALA A 1 82 ? 6.146 13.343 19.695 1.00 58.56 82 ALA A CA 1
ATOM 621 C C . ALA A 1 82 ? 7.554 13.833 20.076 1.00 58.56 82 ALA A C 1
ATOM 623 O O . ALA A 1 82 ? 8.547 13.194 19.656 1.00 58.56 82 ALA A O 1
#

Foldseek 3Di:
DVVVVVVVVVVVVVVVVVVVVVVVVVVLVVLLVVLVVDPCSVVQVPDPPSPSPNSSVVCVVVDPDPVPDPDVVVVCVVVVND

Secondary structure (DSSP, 8-state):
-HHHHHHHHHHHHHHHHHHHHHHHHHHHHHHHHHHTTSTTHHHHHTSTT--TTHHHHHHHHH-S-GGG-SSHHHHHHHTT--

Sequence (82 aa):
TVIEANALMATALASQIKLTGDLIRTYDERIESLFDTLPDAELFKSLPGMGPCMGPRMLAALGDNRDRFNNAEEIQNYAGIA

pLDDT: mean 91.92, std 6.02, range [58.56, 98.69]

Radius of gyration: 19.74 Å; Cα contacts (8 Å, |Δi|>4): 30; chains: 1; bounding box: 43×20×56 Å

Solvent-accessible surface area (backbone atoms only — not comparable to full-atom values): 4850 Å² total; per-residue (Å²): 108,75,66,58,55,52,51,52,51,52,54,52,52,54,52,51,54,51,52,52,54,54,49,51,53,56,48,52,56,52,48,48,64,53,37,70,73,40,94,55,35,65,63,37,54,70,39,88,90,31,46,86,70,48,29,54,49,52,50,63,71,67,51,89,58,74,84,77,52,94,48,71,64,58,52,31,49,74,71,70,72,106

InterPro domains:
  IPR003346 Transposase IS116/IS110/IS902, C-terminal [PF02371] (41-82)

Organism: Salmonella enterica (NCBI:txid28901)